Protein AF-A0A661TC91-F1 (afdb_monomer)

Foldseek 3Di:
DQDDDDDDDDDDDQRDPPPDRPDDDDDDPVCVCVVVVVPPPDAPDKDKDWDWDFDDVVVVRHIDTDMDIDGHHPPLPDLQPPVPPFWQAVVSLVVLVVLEFDFPPPPSDDVSQVPVSPGHRHVVSSVVSVVRHGHGD

Structure (mmCIF, N/CA/C/O backbone):
data_AF-A0A661TC91-F1
#
_entry.id   AF-A0A661TC91-F1
#
loop_
_atom_site.group_PDB
_atom_site.id
_atom_site.type_symbol
_atom_site.label_atom_id
_atom_site.label_alt_id
_atom_site.label_comp_id
_atom_site.label_asym_id
_atom_site.label_entity_id
_atom_site.label_seq_id
_atom_site.pdbx_PDB_ins_code
_atom_site.Cartn_x
_atom_site.Cartn_y
_atom_site.Cartn_z
_atom_site.occupancy
_atom_site.B_iso_or_equiv
_atom_site.auth_seq_id
_atom_site.auth_comp_id
_atom_site.auth_asym_id
_atom_site.auth_atom_id
_atom_site.pdbx_PDB_model_num
ATOM 1 N N . VAL A 1 1 ? -7.169 1.597 34.951 1.00 44.38 1 VAL A N 1
ATOM 2 C CA . VAL A 1 1 ? -7.363 3.067 34.898 1.00 44.38 1 VAL A CA 1
ATOM 3 C C . VAL A 1 1 ? -6.706 3.492 33.608 1.00 44.38 1 VAL A C 1
ATOM 5 O O . VAL A 1 1 ? -5.489 3.411 33.546 1.00 44.38 1 VAL A O 1
ATOM 8 N N . ALA A 1 2 ? -7.485 3.814 32.575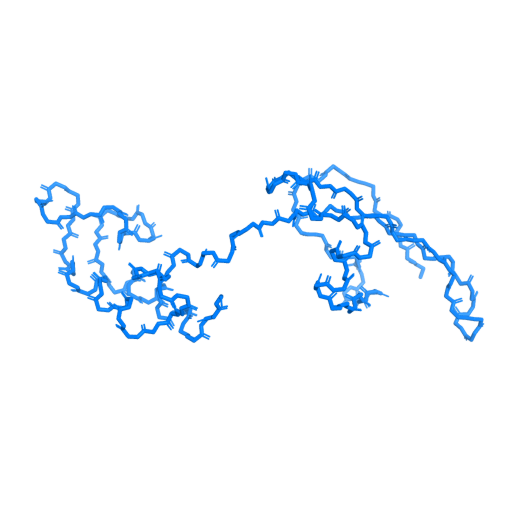 1.00 40.34 2 ALA A N 1
ATOM 9 C CA . ALA A 1 2 ? -6.916 4.251 31.304 1.00 40.34 2 ALA A CA 1
ATOM 10 C C . ALA A 1 2 ? -6.216 5.598 31.526 1.00 40.34 2 ALA A C 1
ATOM 12 O O . ALA A 1 2 ? -6.799 6.516 32.111 1.00 40.34 2 ALA A O 1
ATOM 13 N N . THR A 1 3 ? -4.950 5.691 31.133 1.00 41.31 3 THR A N 1
ATOM 14 C CA . THR A 1 3 ? -4.185 6.936 31.244 1.00 41.31 3 THR A CA 1
ATOM 15 C C . THR A 1 3 ? -4.431 7.740 29.969 1.00 41.31 3 THR A C 1
ATOM 17 O O . THR A 1 3 ? -4.179 7.206 28.892 1.00 41.31 3 THR A O 1
ATOM 20 N N . PRO A 1 4 ? -4.933 8.987 30.042 1.00 44.12 4 PRO A N 1
ATOM 21 C CA . PRO A 1 4 ? -5.138 9.798 28.848 1.00 44.12 4 PRO A CA 1
ATOM 22 C C . PRO A 1 4 ? -3.806 10.030 28.132 1.00 44.12 4 PRO A C 1
ATOM 24 O O . PRO A 1 4 ? -2.835 10.452 28.764 1.00 44.12 4 PRO A O 1
ATOM 27 N N . PHE A 1 5 ? -3.761 9.783 26.824 1.00 44.66 5 PHE A N 1
ATOM 28 C CA . PHE A 1 5 ? -2.617 10.169 26.007 1.00 44.66 5 PHE A CA 1
ATOM 29 C C . PHE A 1 5 ? -2.594 11.693 25.820 1.00 44.66 5 PHE A C 1
ATOM 31 O O . PHE A 1 5 ? -3.614 12.309 25.513 1.00 44.66 5 PHE A O 1
ATOM 38 N N . ILE A 1 6 ? -1.423 12.301 26.024 1.00 43.19 6 ILE A N 1
ATOM 39 C CA . ILE A 1 6 ? -1.160 13.724 25.783 1.00 43.19 6 ILE A CA 1
ATOM 40 C C . ILE A 1 6 ? 0.176 13.802 25.031 1.00 43.19 6 ILE A C 1
ATOM 42 O O . ILE A 1 6 ? 1.240 13.767 25.647 1.00 43.19 6 ILE A O 1
ATOM 46 N N . GLY A 1 7 ? 0.122 13.870 23.701 1.00 45.66 7 GLY A N 1
ATOM 47 C CA . GLY A 1 7 ? 1.286 13.969 22.815 1.00 45.66 7 GLY A CA 1
ATOM 48 C C . GLY A 1 7 ? 0.897 14.476 21.421 1.00 45.66 7 GLY A C 1
ATOM 49 O O . GLY A 1 7 ? -0.282 14.509 21.079 1.00 45.66 7 GLY A O 1
ATOM 50 N N . SER A 1 8 ? 1.881 14.920 20.637 1.00 43.16 8 SER A N 1
ATOM 51 C CA . SER A 1 8 ? 1.708 15.381 19.251 1.00 43.16 8 SER A CA 1
ATOM 52 C C . SER A 1 8 ? 1.857 14.210 18.271 1.00 43.16 8 SER A C 1
ATOM 54 O O . SER A 1 8 ? 2.919 13.590 18.254 1.00 43.16 8 SER A O 1
ATOM 56 N N . ALA A 1 9 ? 0.826 13.923 17.469 1.00 45.56 9 ALA A N 1
ATOM 57 C CA . ALA A 1 9 ? 0.833 12.850 16.463 1.00 45.56 9 ALA A CA 1
ATOM 58 C C . ALA A 1 9 ? 1.628 13.266 15.207 1.00 45.56 9 ALA A C 1
ATOM 60 O O . ALA A 1 9 ? 1.488 14.408 14.757 1.00 45.56 9 ALA A O 1
ATOM 61 N N . PRO A 1 10 ? 2.497 12.379 14.683 1.00 44.91 10 PRO A N 1
ATOM 62 C CA . PRO A 1 10 ? 2.042 11.457 13.637 1.00 44.91 10 PRO A CA 1
ATOM 63 C C . PRO A 1 10 ? 2.628 10.037 13.795 1.00 44.91 10 PRO A C 1
ATOM 65 O O . PRO A 1 10 ? 3.840 9.837 13.746 1.00 44.91 10 PRO A O 1
ATOM 68 N N . GLY A 1 11 ? 1.769 9.039 13.984 1.00 39.28 11 GLY A N 1
ATOM 69 C CA . GLY A 1 11 ? 2.132 7.618 14.029 1.00 39.28 11 GLY A CA 1
ATOM 70 C C . GLY A 1 11 ? 1.018 6.794 14.673 1.00 39.28 11 GLY A C 1
ATOM 71 O O . GLY A 1 11 ? 0.312 7.311 15.533 1.00 39.28 11 GLY A O 1
ATOM 72 N N . SER A 1 12 ? 0.832 5.531 14.268 1.00 41.44 12 SER A N 1
ATOM 73 C CA . SER A 1 12 ? -0.175 4.660 14.891 1.00 41.44 12 SER A CA 1
ATOM 74 C C . SER A 1 12 ? 0.122 4.527 16.386 1.00 41.44 12 SER A C 1
ATOM 76 O O . SER A 1 12 ? 1.227 4.121 16.765 1.00 41.44 12 SER A O 1
ATOM 78 N N . HIS A 1 13 ? -0.836 4.864 17.243 1.00 43.22 13 HIS A N 1
ATOM 79 C CA . HIS A 1 13 ? -0.657 4.789 18.686 1.00 43.22 13 HIS A CA 1
ATOM 80 C C . HIS A 1 13 ? -1.520 3.670 19.266 1.00 43.22 13 HIS A C 1
ATOM 82 O O . HIS A 1 13 ? -2.740 3.672 19.152 1.00 43.22 13 HIS A O 1
ATOM 88 N N . THR A 1 14 ? -0.888 2.724 19.953 1.00 42.44 14 THR A N 1
ATOM 89 C CA . THR A 1 14 ? -1.581 1.741 20.785 1.00 42.44 14 THR A CA 1
ATOM 90 C C . THR A 1 14 ? -1.995 2.400 22.099 1.00 42.44 14 THR A C 1
ATOM 92 O O . THR A 1 14 ? -1.160 2.879 22.871 1.00 42.44 14 THR A O 1
ATOM 95 N N . LEU A 1 15 ? -3.299 2.426 22.377 1.00 44.72 15 LEU A N 1
ATOM 96 C CA . LEU A 1 15 ? -3.834 2.813 23.681 1.00 44.72 15 LEU A CA 1
ATOM 97 C C . LEU A 1 15 ? -3.510 1.706 24.703 1.00 44.72 15 LEU A C 1
ATOM 99 O O . LEU A 1 15 ? -4.276 0.758 24.845 1.00 44.72 15 LEU A O 1
ATOM 103 N N . GLY A 1 16 ? -2.358 1.810 25.377 1.00 45.50 16 GLY A N 1
ATOM 104 C CA . GLY A 1 16 ? -1.996 0.947 26.510 1.00 45.50 16 GLY A CA 1
ATOM 105 C C . GLY A 1 16 ? -0.499 0.954 26.845 1.00 45.50 16 GLY A C 1
ATOM 106 O O . GLY A 1 16 ? 0.319 0.439 26.093 1.00 45.50 16 GLY A O 1
ATOM 107 N N . SER A 1 17 ? -0.127 1.507 28.008 1.00 39.94 17 SER A N 1
ATOM 108 C CA . SER A 1 17 ? 1.227 1.378 28.598 1.00 39.94 17 SER A CA 1
ATOM 109 C C . SER A 1 17 ? 1.376 0.094 29.439 1.00 39.94 17 SER A C 1
ATOM 111 O O . SER A 1 17 ? 2.426 -0.180 30.014 1.00 39.94 17 SER A O 1
ATOM 113 N N . ASP A 1 18 ? 0.312 -0.703 29.542 1.00 49.44 18 ASP A N 1
ATOM 114 C CA . ASP A 1 18 ? 0.264 -1.960 30.294 1.00 49.44 18 ASP A CA 1
ATOM 115 C C . ASP A 1 18 ? 0.330 -3.211 29.402 1.00 49.44 18 ASP A C 1
ATOM 117 O O . AS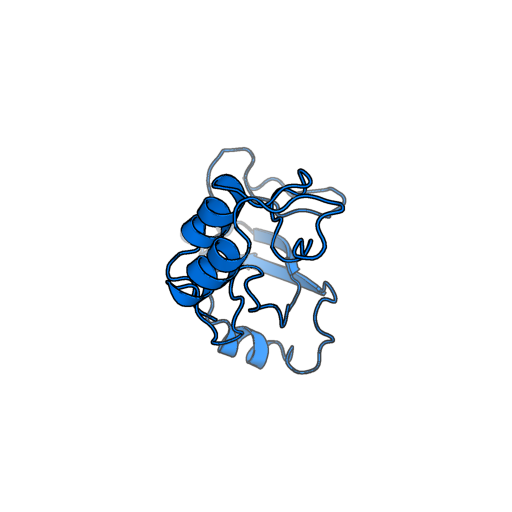P A 1 18 ? 0.317 -4.329 29.918 1.00 49.44 18 ASP A O 1
ATOM 121 N N . GLY A 1 19 ? 0.448 -3.034 28.082 1.00 41.34 19 GLY A N 1
ATOM 122 C CA . GLY A 1 19 ? 0.543 -4.129 27.118 1.00 41.34 19 GLY A CA 1
ATOM 123 C C . GLY A 1 19 ? -0.782 -4.837 26.827 1.00 41.34 19 GLY A C 1
ATOM 124 O O . GLY A 1 19 ? -0.757 -5.886 26.184 1.00 41.34 19 GLY A O 1
ATOM 125 N N . TYR A 1 20 ? -1.919 -4.289 27.267 1.00 39.34 20 TYR A N 1
ATOM 126 C CA . TYR A 1 20 ? -3.245 -4.799 26.925 1.00 39.34 20 TYR A CA 1
ATOM 127 C C . TYR A 1 20 ? -3.975 -3.821 26.004 1.00 39.34 20 TYR A C 1
ATOM 129 O O . TYR A 1 20 ? -3.914 -2.607 26.169 1.00 39.34 20 TYR A O 1
ATOM 137 N N . THR A 1 21 ? -4.690 -4.359 25.019 1.00 48.81 21 THR A N 1
ATOM 138 C CA . THR A 1 21 ? -5.599 -3.568 24.190 1.00 48.81 21 THR A CA 1
ATOM 139 C C . THR A 1 21 ? -6.827 -3.194 25.021 1.00 48.81 21 THR A C 1
ATOM 141 O O . THR A 1 21 ? -7.687 -4.036 25.274 1.00 48.81 21 THR A O 1
ATOM 144 N N . ASP A 1 22 ? -6.907 -1.937 25.459 1.00 52.59 22 ASP A N 1
ATOM 145 C CA . ASP A 1 22 ? -7.992 -1.448 26.325 1.00 52.59 22 ASP A CA 1
ATOM 146 C C . ASP A 1 22 ? -9.329 -1.263 25.583 1.00 52.59 22 ASP A C 1
ATOM 148 O O . ASP A 1 22 ? -10.403 -1.345 26.188 1.00 52.59 22 ASP A O 1
ATOM 152 N N . LEU A 1 23 ? -9.279 -1.000 24.274 1.00 60.41 23 LEU A N 1
ATOM 153 C CA . LEU A 1 23 ? -10.453 -0.766 23.439 1.00 60.41 23 LEU A CA 1
ATOM 154 C C . LEU A 1 23 ? -10.175 -1.214 22.002 1.00 60.41 23 LEU A C 1
ATOM 156 O O . LEU A 1 23 ? -9.302 -0.663 21.339 1.00 60.41 23 LEU A O 1
ATOM 160 N N . VAL A 1 24 ? -10.947 -2.189 21.526 1.00 59.41 24 VAL A N 1
ATOM 161 C CA . VAL A 1 24 ? -11.047 -2.528 20.103 1.00 59.41 24 VAL A CA 1
ATOM 162 C C . VAL A 1 24 ? -12.388 -2.006 19.615 1.00 59.41 24 VAL A C 1
ATOM 164 O O . VAL A 1 24 ? -13.423 -2.284 20.227 1.00 59.41 24 VAL A O 1
ATOM 167 N N . LEU A 1 25 ? -12.364 -1.221 18.543 1.00 66.06 25 LEU A N 1
ATOM 168 C CA . LEU A 1 25 ? -13.563 -0.790 17.840 1.00 66.06 25 LEU A CA 1
ATOM 169 C C . LEU A 1 25 ? -13.629 -1.582 16.544 1.00 66.06 25 LEU A C 1
ATOM 171 O O . LEU A 1 25 ? -12.844 -1.345 15.635 1.00 66.06 25 LEU A O 1
ATOM 175 N N . GLU A 1 26 ? -14.551 -2.534 16.495 1.00 64.81 26 GLU A N 1
ATOM 176 C CA . GLU A 1 26 ? -14.892 -3.246 15.269 1.00 64.81 26 GLU A CA 1
ATOM 177 C C . GLU A 1 26 ? -16.089 -2.543 14.635 1.00 64.81 26 GLU A C 1
ATOM 179 O O . GLU A 1 26 ? -17.092 -2.274 15.305 1.00 64.81 26 GLU A O 1
ATOM 184 N N . TYR A 1 27 ? -15.971 -2.215 13.357 1.00 71.00 27 TYR A N 1
ATOM 185 C CA . TYR A 1 27 ? -17.021 -1.581 12.574 1.00 71.00 27 TYR A CA 1
ATOM 186 C C . TYR A 1 27 ? -16.963 -2.093 11.137 1.00 71.00 27 TYR A C 1
ATOM 188 O O . TYR A 1 27 ? -15.907 -2.497 10.653 1.00 71.00 27 TYR A O 1
ATOM 196 N N . ASP A 1 28 ? -18.109 -2.074 10.464 1.00 79.44 28 ASP A N 1
ATOM 197 C CA . ASP A 1 28 ? -18.169 -2.228 9.016 1.00 79.44 28 ASP A CA 1
ATOM 198 C C . ASP A 1 28 ? -17.730 -0.906 8.373 1.00 79.44 28 ASP A C 1
ATOM 200 O O . ASP A 1 28 ? -18.258 0.155 8.713 1.00 79.44 28 ASP A O 1
ATOM 204 N N . LEU A 1 29 ? -16.725 -0.953 7.497 1.00 68.75 29 LEU A N 1
ATOM 205 C CA . LEU A 1 29 ? -16.121 0.251 6.926 1.00 68.75 29 LEU A CA 1
ATOM 206 C C . LEU A 1 29 ? -17.118 1.042 6.067 1.00 68.75 29 LEU A C 1
ATOM 208 O O . LEU A 1 29 ? -17.190 2.267 6.184 1.00 68.75 29 LEU A O 1
ATOM 212 N N . ALA A 1 30 ? -17.926 0.356 5.256 1.00 69.62 30 ALA A N 1
ATOM 213 C CA . ALA A 1 30 ? -18.905 0.997 4.383 1.00 69.62 30 ALA A CA 1
ATOM 214 C C . ALA A 1 30 ? -20.028 1.653 5.201 1.00 69.62 30 ALA A C 1
ATOM 216 O O . ALA A 1 30 ? -20.399 2.807 4.953 1.00 69.62 30 ALA A O 1
ATOM 217 N N . GLU A 1 31 ? -20.534 0.959 6.225 1.00 78.69 31 GLU A N 1
ATOM 218 C CA . GLU A 1 31 ? -21.515 1.519 7.158 1.00 78.69 31 GLU A CA 1
ATOM 219 C C . GLU A 1 31 ? -20.932 2.704 7.940 1.00 78.69 31 GLU A C 1
ATOM 221 O O . GLU A 1 31 ? -21.621 3.710 8.128 1.00 78.69 31 GLU A O 1
ATOM 226 N N . PHE A 1 32 ? -19.669 2.623 8.367 1.00 81.06 32 PHE A N 1
ATOM 227 C CA . PHE A 1 32 ? -18.982 3.688 9.097 1.00 81.06 32 PHE A CA 1
ATOM 228 C C . PHE A 1 32 ? -18.833 4.957 8.250 1.00 81.06 32 PHE A C 1
ATOM 230 O O . PHE A 1 32 ? -19.223 6.038 8.703 1.00 81.06 32 PHE A O 1
ATOM 237 N N . ILE A 1 33 ? -18.351 4.820 7.009 1.00 78.19 33 ILE A N 1
ATOM 238 C CA . ILE A 1 33 ? -18.216 5.928 6.052 1.00 78.19 33 ILE A CA 1
ATOM 239 C C . ILE A 1 33 ? -19.579 6.573 5.780 1.00 78.19 33 ILE A C 1
ATOM 241 O O . ILE A 1 33 ? -19.718 7.794 5.903 1.00 78.19 33 ILE A O 1
ATOM 245 N N . THR A 1 34 ? -20.600 5.758 5.497 1.00 81.94 34 THR A N 1
ATOM 246 C CA . THR A 1 34 ? -21.961 6.243 5.216 1.00 81.94 34 THR A CA 1
ATOM 247 C C . THR A 1 34 ? -22.551 6.972 6.425 1.00 81.94 34 THR A C 1
ATOM 249 O O . THR A 1 34 ? -23.087 8.074 6.309 1.00 81.94 34 THR A O 1
ATOM 252 N N . THR A 1 35 ? -22.446 6.374 7.615 1.00 84.44 35 THR A N 1
ATOM 253 C CA . THR A 1 35 ? -23.064 6.892 8.847 1.00 84.44 35 THR A CA 1
ATOM 254 C C . THR A 1 35 ? -22.451 8.217 9.280 1.00 84.44 35 THR A C 1
ATOM 256 O O . THR A 1 35 ? -23.161 9.092 9.780 1.00 84.44 35 THR A O 1
ATOM 259 N N . LEU A 1 36 ? -21.140 8.372 9.098 1.00 84.12 36 LEU A N 1
ATOM 260 C CA . LEU A 1 36 ? -20.429 9.602 9.431 1.00 84.12 36 LEU A CA 1
ATOM 261 C C . LEU A 1 36 ? -20.425 10.627 8.286 1.00 84.12 36 LEU A C 1
ATOM 263 O O . LEU A 1 36 ? -19.951 11.744 8.488 1.00 84.12 36 LEU A O 1
ATOM 267 N N . GLY A 1 37 ? -20.996 10.289 7.123 1.00 85.56 37 GLY A N 1
ATOM 268 C CA . GLY A 1 37 ? -21.073 11.175 5.962 1.00 85.56 37 GLY A CA 1
ATOM 269 C C . GLY A 1 37 ? -19.699 11.514 5.387 1.00 85.56 37 GLY A C 1
ATOM 270 O O . GLY A 1 37 ? -19.480 12.646 4.962 1.00 85.56 37 GLY A O 1
ATOM 271 N N . LEU A 1 38 ? -18.769 10.557 5.425 1.00 82.69 38 LEU A N 1
ATOM 272 C CA . LEU A 1 38 ? -17.376 10.784 5.033 1.00 82.69 38 LEU A CA 1
ATOM 273 C C . LEU A 1 38 ? -17.147 10.649 3.521 1.00 82.69 38 LEU A C 1
ATOM 275 O O . LEU A 1 38 ? -16.072 10.984 3.047 1.00 82.69 38 LEU A O 1
ATOM 279 N N . GLU A 1 39 ? -18.160 10.231 2.757 1.00 81.38 39 GLU A N 1
ATOM 280 C CA . GLU A 1 39 ? -18.099 10.055 1.292 1.00 81.38 39 GLU A CA 1
ATOM 281 C C . GLU A 1 39 ? -17.703 11.326 0.521 1.00 81.38 39 GLU A C 1
ATOM 283 O O . GLU A 1 39 ? -17.318 11.254 -0.640 1.00 81.38 39 GLU A O 1
ATOM 288 N N . SER A 1 40 ? -17.849 12.504 1.136 1.00 79.56 40 SER A N 1
ATOM 289 C CA . SER A 1 40 ? -17.505 13.792 0.527 1.00 79.56 40 SER A CA 1
ATOM 290 C C . SER A 1 40 ? -16.209 14.402 1.062 1.00 79.56 40 SER A C 1
ATOM 292 O O . SER A 1 40 ? -15.956 15.578 0.797 1.00 79.56 40 SER A O 1
ATOM 294 N N . MET A 1 41 ? -15.460 13.682 1.901 1.00 77.88 41 MET A N 1
ATOM 295 C CA . MET A 1 41 ? -14.172 14.162 2.400 1.00 77.88 41 MET A CA 1
ATOM 296 C C . MET A 1 41 ? -13.098 14.012 1.326 1.00 77.88 41 MET A C 1
ATOM 298 O O . MET A 1 41 ? -13.166 13.108 0.499 1.00 77.88 41 MET A O 1
ATOM 302 N N . GLU A 1 42 ? -12.119 14.918 1.323 1.00 73.12 42 GLU A N 1
ATOM 303 C CA . GLU A 1 42 ? -10.951 14.738 0.465 1.00 73.12 42 GLU A CA 1
ATOM 304 C C . GLU A 1 42 ? -10.128 13.551 0.973 1.00 73.12 42 GLU A C 1
ATOM 306 O O . GLU A 1 42 ? -9.918 13.381 2.177 1.00 73.12 42 GLU A O 1
ATOM 311 N N . HIS A 1 43 ? -9.708 12.709 0.036 1.00 70.56 43 HIS A N 1
ATOM 312 C CA . HIS A 1 43 ? -8.924 11.519 0.323 1.00 70.56 43 HIS A CA 1
ATOM 313 C C . HIS A 1 43 ? -7.517 11.923 0.769 1.00 70.56 43 HIS A C 1
ATOM 315 O O . HIS A 1 43 ? -7.021 12.992 0.411 1.00 70.56 43 HIS A O 1
ATOM 321 N N . ASP A 1 44 ? -6.910 11.093 1.615 1.00 62.50 44 ASP A N 1
ATOM 322 C CA . ASP A 1 44 ? -5.605 11.306 2.252 1.00 62.50 44 ASP A CA 1
ATOM 323 C C . ASP A 1 44 ? -5.505 12.544 3.164 1.00 62.50 44 ASP A C 1
ATOM 325 O O . ASP A 1 44 ? -4.447 12.805 3.748 1.00 62.50 44 ASP A O 1
ATOM 329 N N . GLU A 1 45 ? -6.601 13.284 3.375 1.00 70.38 45 GLU A N 1
ATOM 330 C CA . GLU A 1 45 ? -6.672 14.321 4.401 1.00 70.38 45 GLU A CA 1
ATOM 331 C C . GLU A 1 45 ? -6.971 13.679 5.771 1.00 70.38 45 GLU A C 1
ATOM 333 O O . GLU A 1 45 ? -8.027 13.063 5.966 1.00 70.38 45 GLU A O 1
ATOM 338 N N . PRO A 1 46 ? -6.078 13.818 6.771 1.00 66.62 46 PRO A N 1
ATOM 339 C CA . PRO A 1 46 ? -6.335 13.276 8.096 1.00 66.62 46 PRO A CA 1
ATOM 340 C C . PRO A 1 46 ? -7.497 14.010 8.770 1.00 66.62 46 PRO A C 1
ATOM 342 O O . PRO A 1 46 ? -7.483 15.234 8.917 1.00 66.62 46 PRO A O 1
ATOM 345 N N . PHE A 1 47 ? -8.451 13.259 9.305 1.00 72.94 47 PHE A N 1
ATOM 346 C CA . PHE A 1 47 ? -9.521 13.763 10.156 1.00 72.94 47 PHE A CA 1
ATOM 347 C C . PHE A 1 47 ? -9.471 13.115 11.536 1.00 72.94 47 PHE A C 1
ATOM 349 O O . PHE A 1 47 ? -8.921 12.036 11.746 1.00 72.94 47 PHE A O 1
ATOM 356 N N . SER A 1 48 ? -10.027 13.799 12.535 1.00 69.50 48 SER A N 1
ATOM 357 C CA . SER A 1 48 ? -10.028 13.276 13.899 1.00 69.50 48 SER A CA 1
ATOM 358 C C . SER A 1 48 ? -11.362 12.626 14.231 1.00 69.50 48 SER A C 1
ATOM 360 O O . SER A 1 48 ? -12.410 13.269 14.148 1.00 69.50 48 SER A O 1
ATOM 362 N N . VAL A 1 49 ? -11.308 11.378 14.695 1.00 71.38 49 VAL A N 1
ATOM 363 C CA . VAL A 1 49 ? -12.457 10.707 15.303 1.00 71.38 49 VAL A CA 1
ATOM 364 C C . VAL A 1 49 ? -12.285 10.715 16.811 1.00 71.38 49 VAL A C 1
ATOM 366 O O . VAL A 1 49 ? -11.261 10.315 17.369 1.00 71.38 49 VAL A O 1
ATOM 369 N N . ARG A 1 50 ? -13.328 11.186 17.494 1.00 68.31 50 ARG A N 1
ATOM 370 C CA . ARG A 1 50 ? -13.386 11.205 18.951 1.00 68.31 50 ARG A CA 1
ATOM 371 C C . ARG A 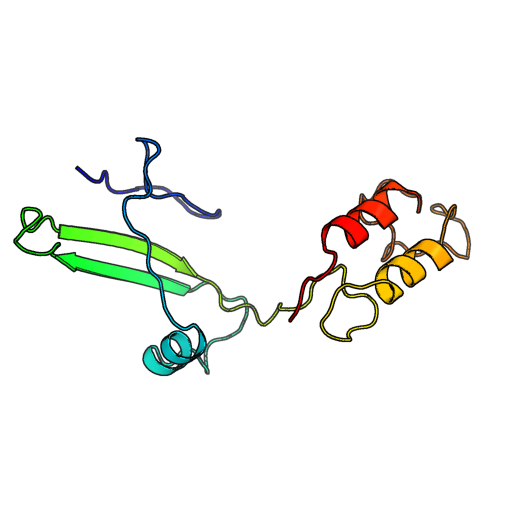1 50 ? -14.412 10.203 19.439 1.00 68.31 50 ARG A C 1
ATOM 373 O O . ARG A 1 50 ? -15.607 10.361 19.200 1.00 68.31 50 ARG A O 1
ATOM 380 N N . VAL A 1 51 ? -13.946 9.233 20.212 1.00 70.62 51 VAL A N 1
ATOM 381 C CA . VAL A 1 51 ? -14.801 8.222 20.828 1.00 70.62 51 VAL A CA 1
ATOM 382 C C . VAL A 1 51 ? -15.010 8.597 22.285 1.00 70.62 51 VAL A C 1
ATOM 384 O O . VAL A 1 51 ? -14.066 8.752 23.065 1.00 70.62 51 VAL A O 1
ATOM 387 N N . SER A 1 52 ? -16.275 8.787 22.651 1.00 67.06 52 SER A N 1
ATOM 388 C CA . SER A 1 52 ? -16.665 9.109 24.020 1.00 67.06 52 SER A CA 1
ATOM 389 C C . SER A 1 52 ? -17.855 8.270 24.449 1.00 67.06 52 SER A C 1
ATOM 391 O O . SER A 1 52 ? -18.784 8.046 23.676 1.00 67.06 52 SER A O 1
ATOM 393 N N . GLY A 1 53 ? -17.829 7.796 25.690 1.00 69.19 53 GLY A N 1
ATOM 394 C CA . GLY A 1 53 ? -18.901 6.960 26.209 1.00 69.19 53 GLY A CA 1
ATOM 395 C C . GLY A 1 53 ? -18.703 6.592 27.668 1.00 69.19 53 GLY A C 1
ATOM 396 O O . GLY A 1 53 ? -17.788 7.064 28.341 1.00 69.19 53 GLY A O 1
ATOM 397 N N . GLN A 1 54 ? -19.588 5.740 28.167 1.00 68.81 54 GLN A N 1
ATOM 398 C CA . GLN A 1 54 ? -19.467 5.135 29.486 1.00 68.81 54 GLN A CA 1
ATOM 399 C C . GLN A 1 54 ? -19.380 3.630 29.295 1.00 68.81 54 GLN A C 1
ATOM 401 O O . GLN A 1 54 ? -20.190 3.051 28.566 1.00 68.81 54 GLN A O 1
ATOM 406 N N . MET A 1 55 ? -18.429 2.989 29.971 1.00 64.94 55 MET A N 1
ATOM 407 C CA . MET A 1 55 ? -18.415 1.535 30.065 1.00 64.94 55 MET A CA 1
ATOM 408 C C . MET A 1 55 ? -19.746 1.038 30.631 1.00 64.94 55 MET A C 1
ATOM 410 O O . MET A 1 55 ? -20.401 1.710 31.436 1.00 64.94 55 MET A O 1
ATOM 414 N N . ASN A 1 56 ? -20.143 -0.170 30.236 1.00 67.12 56 ASN A N 1
ATOM 415 C CA . ASN A 1 56 ? -21.329 -0.810 30.792 1.00 67.12 56 ASN A CA 1
ATOM 416 C C . ASN A 1 56 ? -21.263 -0.785 32.334 1.00 67.12 56 ASN A C 1
ATOM 418 O O . ASN A 1 56 ? -20.199 -0.986 32.922 1.00 67.12 56 ASN A O 1
ATOM 422 N N . LYS A 1 57 ? -22.406 -0.572 33.003 1.00 70.94 57 LYS A N 1
ATOM 423 C CA . LYS A 1 57 ? -22.500 -0.508 34.474 1.00 70.94 57 LYS A CA 1
ATOM 424 C C . LYS A 1 57 ? -21.880 -1.718 35.181 1.00 70.94 57 LYS A C 1
ATOM 426 O O . LYS A 1 57 ? -21.392 -1.579 36.300 1.00 70.94 57 LYS A O 1
ATOM 431 N N . LYS A 1 58 ? -21.857 -2.881 34.520 1.00 72.75 58 LYS A N 1
ATOM 432 C CA . LYS A 1 58 ? -21.186 -4.106 34.981 1.00 72.75 58 LYS A CA 1
ATOM 433 C C . LYS A 1 58 ? -19.666 -3.940 35.158 1.00 72.75 58 LYS A C 1
ATOM 435 O O . LYS A 1 58 ? -19.086 -4.624 35.992 1.00 72.75 58 LYS A O 1
ATOM 440 N N . TYR A 1 59 ? -19.044 -3.017 34.426 1.00 64.38 59 TYR A N 1
ATOM 441 C CA . TYR A 1 59 ? -17.610 -2.707 34.446 1.00 64.38 59 TYR A CA 1
ATOM 442 C C . TYR A 1 59 ? -17.343 -1.311 35.032 1.00 64.38 59 TYR A C 1
ATOM 444 O O . TYR A 1 59 ? -16.546 -0.533 34.518 1.00 64.38 59 TYR A O 1
ATOM 452 N N . ALA A 1 60 ? -18.038 -0.989 36.126 1.00 67.88 60 ALA A N 1
ATOM 453 C CA . ALA A 1 60 ? -17.820 0.201 36.952 1.00 67.88 60 ALA A CA 1
ATOM 454 C C . ALA A 1 60 ? -18.141 1.569 36.315 1.00 67.88 60 ALA A C 1
ATOM 456 O O . ALA A 1 60 ? -17.854 2.588 36.935 1.00 67.88 60 ALA A O 1
ATOM 457 N N . SER A 1 61 ? -18.804 1.622 35.150 1.00 70.75 61 SER A N 1
ATOM 458 C CA . SER A 1 61 ? -19.187 2.889 34.488 1.00 70.75 61 SER A CA 1
ATOM 459 C C . SER A 1 61 ? -18.014 3.863 34.327 1.00 70.75 61 SER A C 1
ATOM 461 O O . SER A 1 61 ? -18.170 5.066 34.515 1.00 70.75 61 SER A O 1
ATOM 463 N N . ALA A 1 62 ? -16.816 3.343 34.058 1.00 70.06 62 ALA A N 1
ATOM 464 C CA . ALA A 1 62 ? -15.674 4.198 33.787 1.00 70.06 62 ALA A CA 1
ATOM 465 C C . ALA A 1 62 ? -15.917 4.970 32.474 1.00 70.06 62 ALA A C 1
ATOM 467 O O . ALA A 1 62 ? -16.381 4.365 31.498 1.00 70.06 62 ALA A O 1
ATOM 468 N N . PRO A 1 63 ? -15.614 6.278 32.425 1.00 63.44 63 PRO A N 1
ATOM 469 C CA . PRO A 1 63 ? -15.700 7.034 31.188 1.00 63.44 63 PRO A CA 1
ATOM 470 C C . PRO A 1 63 ? -14.676 6.499 30.183 1.00 63.44 63 PRO A C 1
ATOM 472 O O . PRO A 1 63 ? -13.507 6.311 30.519 1.00 63.44 63 PRO A O 1
ATOM 475 N N . ILE A 1 64 ? -15.126 6.285 28.949 1.00 64.06 64 ILE A N 1
ATOM 476 C CA . ILE A 1 64 ? -14.267 6.021 27.796 1.00 64.06 64 ILE A CA 1
ATOM 477 C C . ILE A 1 64 ? -13.972 7.374 27.158 1.00 64.06 64 ILE A C 1
ATOM 479 O O . ILE A 1 64 ? -14.896 8.093 26.767 1.00 64.06 64 ILE A O 1
ATOM 483 N N . LEU A 1 65 ? -12.691 7.720 27.079 1.00 60.88 65 LEU A N 1
ATOM 484 C CA . LEU A 1 65 ? -12.199 8.913 26.402 1.00 60.88 65 LEU A CA 1
ATOM 485 C C . LEU A 1 65 ? -11.022 8.497 25.519 1.00 60.88 65 LEU A C 1
ATOM 487 O O . LEU A 1 65 ? -9.969 8.138 26.040 1.00 60.88 65 LEU A O 1
ATOM 491 N N . GLY A 1 66 ? -11.217 8.550 24.202 1.00 59.78 66 GLY A N 1
ATOM 492 C CA . GLY A 1 66 ? -10.182 8.302 23.202 1.00 59.78 66 GLY A CA 1
ATOM 493 C C . GLY A 1 66 ? -10.311 9.292 22.048 1.00 59.78 66 GLY A C 1
ATOM 494 O O . GLY A 1 66 ? -11.419 9.688 21.673 1.00 59.78 66 GLY A O 1
ATOM 495 N N . GLN A 1 67 ? -9.178 9.730 21.517 1.00 56.06 67 GLN A N 1
ATOM 496 C CA . GLN A 1 67 ? -9.110 10.521 20.298 1.00 56.06 67 GLN A CA 1
ATOM 497 C C . GLN A 1 67 ? -8.027 9.908 19.430 1.00 56.06 67 GLN A C 1
ATOM 499 O O . GLN A 1 67 ? -6.928 9.666 19.927 1.00 56.06 67 GLN A O 1
ATOM 504 N N . ASP A 1 68 ? -8.361 9.679 18.168 1.00 55.19 68 ASP A N 1
ATOM 505 C CA . ASP A 1 68 ? -7.412 9.207 17.174 1.00 55.19 68 ASP A CA 1
ATOM 506 C C . ASP A 1 68 ? -7.560 10.012 15.877 1.00 55.19 68 ASP A C 1
ATOM 508 O O . ASP A 1 68 ? -8.541 10.753 15.687 1.00 55.19 68 ASP A O 1
ATOM 512 N N . PHE A 1 69 ? -6.556 9.902 15.018 1.00 58.78 69 PHE A N 1
ATOM 513 C CA . PHE A 1 69 ? -6.572 10.446 13.669 1.00 58.78 69 PHE A CA 1
ATOM 514 C C . PHE A 1 69 ? -6.767 9.294 12.691 1.00 58.78 69 PHE A C 1
ATOM 516 O O . PHE A 1 69 ? -6.047 8.303 12.738 1.00 58.78 69 PHE A O 1
ATOM 523 N N . LEU A 1 70 ? -7.750 9.436 11.815 1.00 58.84 70 LEU A N 1
ATOM 524 C CA . LEU A 1 70 ? -7.994 8.527 10.705 1.00 58.84 70 LEU A CA 1
ATOM 525 C C . LEU A 1 70 ? -7.792 9.314 9.415 1.00 58.84 70 LEU A C 1
ATOM 527 O O . LEU A 1 70 ? -8.082 10.505 9.361 1.00 58.84 70 LEU A O 1
ATOM 531 N N . ALA A 1 71 ? -7.292 8.653 8.385 1.00 55.81 71 ALA A N 1
ATOM 532 C CA . ALA A 1 71 ? -7.360 9.145 7.020 1.00 55.81 71 ALA A CA 1
ATOM 533 C C . ALA A 1 71 ? -8.196 8.138 6.233 1.00 55.81 71 ALA A C 1
ATOM 535 O O . ALA A 1 71 ? -8.122 6.937 6.495 1.00 55.81 71 ALA A O 1
ATOM 536 N N . ILE A 1 72 ? -9.021 8.633 5.317 1.00 58.53 72 ILE A N 1
ATOM 537 C CA . ILE A 1 72 ? -9.606 7.791 4.277 1.00 58.53 72 ILE A CA 1
ATOM 538 C C . ILE A 1 72 ? -8.597 7.838 3.143 1.00 58.53 72 ILE A C 1
ATOM 540 O O . ILE A 1 72 ? -8.469 8.881 2.506 1.00 58.53 72 ILE A O 1
ATOM 544 N N . SER A 1 73 ? -7.839 6.763 2.948 1.00 58.00 73 SER A N 1
ATOM 545 C CA . SER A 1 73 ? -7.067 6.611 1.721 1.00 58.00 73 SER A CA 1
ATOM 546 C C . SER A 1 73 ? -7.926 5.871 0.706 1.00 58.00 73 SER A C 1
ATOM 548 O O . SER A 1 73 ? -8.568 4.875 1.036 1.00 58.00 73 SER A O 1
ATOM 550 N N . ASP A 1 74 ? -7.927 6.370 -0.529 1.00 55.66 74 ASP A N 1
ATOM 551 C CA . ASP A 1 74 ? -8.313 5.570 -1.703 1.00 55.66 74 ASP A CA 1
ATOM 552 C C . ASP A 1 74 ? -7.252 4.528 -2.051 1.00 55.66 74 ASP A C 1
ATOM 554 O O . ASP A 1 74 ? -7.443 3.722 -2.959 1.00 55.66 74 ASP A O 1
ATOM 558 N N . ASP A 1 75 ? -6.124 4.566 -1.344 1.00 55.03 75 ASP A N 1
ATOM 559 C CA . ASP A 1 75 ? -4.988 3.700 -1.572 1.00 55.03 75 ASP A CA 1
ATOM 560 C C . ASP A 1 75 ? -5.252 2.302 -0.991 1.00 55.03 75 ASP A C 1
ATOM 562 O O . ASP A 1 75 ? -4.657 1.861 -0.011 1.00 55.03 75 ASP A O 1
ATOM 566 N N . GLU A 1 76 ? -6.203 1.611 -1.613 1.00 59.06 76 GLU A N 1
ATOM 567 C CA . GLU A 1 76 ? -6.109 0.175 -1.836 1.00 59.06 76 GLU A CA 1
ATOM 568 C C . GLU A 1 76 ? -5.209 -0.093 -3.058 1.00 59.06 76 GLU A C 1
ATOM 570 O O . GLU A 1 76 ? -5.462 -1.044 -3.778 1.00 59.06 76 GLU A O 1
ATOM 575 N N . SER A 1 77 ? -4.190 0.725 -3.368 1.00 69.31 77 SER A N 1
ATOM 576 C CA . SER A 1 77 ? -3.131 0.263 -4.270 1.00 69.31 77 SER A CA 1
ATOM 577 C C . SER A 1 77 ? -2.022 -0.322 -3.410 1.00 69.31 77 SER A C 1
ATOM 579 O O . SER A 1 77 ? -1.344 0.350 -2.629 1.00 69.31 77 SER A O 1
ATOM 581 N N . CYS A 1 78 ? -1.890 -1.641 -3.469 1.00 83.38 78 CYS A N 1
ATOM 582 C CA . CYS A 1 78 ? -0.684 -2.271 -2.985 1.00 83.38 78 CYS A CA 1
ATOM 583 C C . CYS A 1 78 ? 0.436 -1.831 -3.929 1.00 83.38 78 CYS A C 1
ATOM 585 O O . CYS A 1 78 ? 0.330 -2.100 -5.119 1.00 83.38 78 CYS A O 1
ATOM 587 N N . PRO A 1 79 ? 1.546 -1.238 -3.457 1.00 87.62 79 PRO A N 1
ATOM 588 C CA . PRO A 1 79 ? 2.664 -0.904 -4.345 1.00 87.62 79 PRO A CA 1
ATOM 589 C C . PRO A 1 79 ? 3.324 -2.149 -4.970 1.00 87.62 79 PRO A C 1
ATOM 591 O O . PRO A 1 79 ? 4.269 -2.022 -5.742 1.00 87.62 79 PRO A O 1
ATOM 594 N N . TYR A 1 80 ? 2.858 -3.343 -4.595 1.00 93.12 80 TYR A N 1
ATOM 595 C CA . TYR A 1 80 ? 3.291 -4.635 -5.099 1.00 93.12 80 TYR A CA 1
ATOM 596 C C . TYR A 1 80 ? 2.240 -5.315 -6.002 1.00 93.12 80 TYR A C 1
ATOM 598 O O . TYR A 1 80 ? 2.525 -6.413 -6.466 1.00 93.12 80 TYR A O 1
ATOM 606 N N . ASP A 1 81 ? 1.077 -4.686 -6.232 1.00 93.56 81 ASP A N 1
ATOM 607 C CA . ASP A 1 81 ? 0.149 -4.981 -7.340 1.00 93.56 81 ASP A CA 1
ATOM 608 C C . ASP A 1 81 ? 0.655 -4.178 -8.549 1.00 93.56 81 ASP A C 1
ATOM 610 O O . ASP A 1 81 ? 0.534 -2.955 -8.617 1.00 93.56 81 ASP A O 1
ATOM 614 N N . LEU A 1 82 ? 1.394 -4.853 -9.423 1.00 94.19 82 LEU A N 1
ATOM 615 C CA . LEU A 1 82 ? 2.191 -4.258 -10.495 1.00 94.19 82 LEU A CA 1
ATOM 616 C C . LEU A 1 82 ? 1.498 -4.333 -11.852 1.00 94.19 82 LEU A C 1
ATOM 618 O O . LEU A 1 82 ? 1.983 -3.708 -12.807 1.00 94.19 82 LEU A O 1
ATOM 622 N N . ASP A 1 83 ? 0.422 -5.109 -11.969 1.00 94.69 83 ASP A N 1
ATOM 623 C CA . ASP A 1 83 ? -0.434 -5.129 -13.152 1.00 94.69 83 ASP A CA 1
ATOM 624 C C . ASP A 1 83 ? -1.802 -4.448 -12.958 1.00 94.69 83 ASP A C 1
ATOM 626 O O . ASP A 1 83 ? -2.575 -4.373 -13.922 1.00 94.69 83 ASP A O 1
ATOM 630 N N . ASP A 1 84 ? -2.012 -3.825 -11.791 1.00 91.88 84 ASP A N 1
ATOM 631 C CA . ASP A 1 84 ? -3.197 -3.059 -11.393 1.00 91.88 84 ASP A CA 1
ATOM 632 C C . ASP A 1 84 ? -4.486 -3.907 -11.448 1.00 91.88 84 ASP A C 1
ATOM 634 O O . ASP A 1 84 ? -5.568 -3.401 -11.799 1.00 91.88 84 ASP A O 1
ATOM 638 N N . ASP A 1 85 ? -4.391 -5.210 -11.163 1.00 92.56 85 ASP A N 1
ATOM 639 C CA . ASP A 1 85 ? -5.517 -6.144 -11.257 1.00 92.56 85 ASP A CA 1
ATOM 640 C C . ASP A 1 85 ? -6.271 -6.372 -9.935 1.00 92.56 85 ASP A C 1
ATOM 642 O O . ASP A 1 85 ? -7.335 -7.010 -9.937 1.00 92.56 85 ASP A O 1
ATOM 646 N N . LYS A 1 86 ? -5.831 -5.682 -8.871 1.00 90.19 86 LYS A N 1
ATOM 647 C CA . LYS A 1 86 ? -6.391 -5.669 -7.510 1.00 90.19 86 LYS A CA 1
ATOM 648 C C . LYS A 1 86 ? -6.063 -6.911 -6.691 1.00 90.19 86 LYS A C 1
ATOM 650 O O . LYS A 1 86 ? -6.715 -7.147 -5.664 1.00 90.19 86 LYS A O 1
ATOM 655 N N . ASP A 1 87 ? -5.066 -7.687 -7.088 1.00 91.12 87 ASP A N 1
ATOM 656 C CA . ASP A 1 87 ? -4.454 -8.683 -6.226 1.00 91.12 87 ASP A CA 1
ATOM 657 C C . ASP A 1 87 ? -2.919 -8.649 -6.279 1.00 91.12 87 ASP A C 1
ATOM 659 O O . ASP A 1 87 ? -2.318 -7.837 -6.969 1.00 91.12 87 ASP A O 1
ATOM 663 N N . VAL A 1 88 ? -2.273 -9.411 -5.389 1.00 94.62 88 VAL A N 1
ATOM 664 C CA . VAL A 1 88 ? -0.839 -9.695 -5.525 1.00 94.62 88 VAL A CA 1
ATOM 665 C C . VAL A 1 88 ? -0.657 -11.186 -5.730 1.00 94.62 88 VAL A C 1
ATOM 667 O O . VAL A 1 88 ? -0.841 -11.984 -4.793 1.00 94.62 88 VAL A O 1
ATOM 670 N N . ASP A 1 89 ? -0.233 -11.563 -6.928 1.00 97.44 89 ASP A N 1
ATOM 671 C CA . ASP A 1 89 ? -0.082 -12.945 -7.341 1.00 97.44 89 ASP A CA 1
ATOM 672 C C . ASP A 1 89 ? 1.252 -13.230 -8.065 1.00 97.44 89 ASP A C 1
ATOM 674 O O . ASP A 1 89 ? 2.316 -12.669 -7.781 1.00 97.44 89 ASP A O 1
ATOM 678 N N . VAL A 1 90 ? 1.261 -14.257 -8.916 1.00 98.38 90 VAL A N 1
ATOM 679 C CA . VAL A 1 90 ? 2.454 -14.642 -9.670 1.00 98.38 90 VAL A CA 1
ATOM 680 C C . VAL A 1 90 ? 2.795 -13.641 -10.773 1.00 98.38 90 VAL A C 1
ATOM 682 O O . VAL A 1 90 ? 3.966 -13.559 -11.148 1.00 98.38 90 VAL A O 1
ATOM 685 N N . VAL A 1 91 ? 1.820 -12.920 -11.320 1.00 98.38 91 VAL A N 1
ATOM 686 C CA . VAL A 1 91 ? 2.008 -11.951 -12.397 1.00 98.38 91 VAL A CA 1
ATOM 687 C C . VAL A 1 91 ? 2.877 -10.798 -11.908 1.00 98.38 91 VAL A C 1
ATOM 689 O O . VAL A 1 91 ? 3.883 -10.510 -12.566 1.00 98.38 91 VAL A O 1
ATOM 692 N N . ASP A 1 92 ? 2.628 -10.270 -10.710 1.00 98.06 92 ASP A N 1
ATOM 693 C CA . ASP A 1 92 ? 3.453 -9.217 -10.097 1.00 98.06 92 ASP A CA 1
ATOM 694 C C . ASP A 1 92 ? 4.896 -9.669 -9.900 1.00 98.06 92 ASP A C 1
ATOM 696 O O . ASP A 1 92 ? 5.853 -9.019 -10.330 1.00 98.06 92 ASP A O 1
ATOM 700 N N . ILE A 1 93 ? 5.071 -10.867 -9.338 1.00 98.31 93 ILE A N 1
ATOM 701 C CA . ILE A 1 93 ? 6.392 -11.474 -9.145 1.00 98.31 93 ILE A CA 1
ATOM 702 C C . ILE A 1 93 ? 7.118 -11.617 -10.490 1.00 98.31 93 ILE A C 1
ATOM 704 O O . ILE A 1 93 ? 8.325 -11.366 -10.585 1.00 98.31 93 ILE A O 1
ATOM 708 N N . MET A 1 94 ? 6.410 -12.020 -11.550 1.00 98.38 94 MET A N 1
ATOM 709 C CA . MET A 1 94 ? 7.006 -12.162 -12.880 1.00 98.38 94 MET A CA 1
ATOM 710 C C . MET A 1 94 ? 7.378 -10.813 -13.506 1.00 98.38 94 MET A C 1
ATOM 712 O O . MET A 1 94 ? 8.340 -10.768 -14.280 1.00 98.38 94 MET A O 1
ATOM 716 N N . LEU A 1 95 ? 6.688 -9.719 -13.169 1.00 98.00 95 LEU A N 1
ATOM 717 C CA . LEU A 1 95 ? 7.042 -8.378 -13.636 1.00 98.00 95 LEU A CA 1
ATOM 718 C C . LEU A 1 95 ? 8.370 -7.889 -13.036 1.00 98.00 95 LEU A C 1
ATOM 720 O O . LEU A 1 95 ? 9.173 -7.297 -13.767 1.00 98.00 95 LEU A O 1
ATOM 724 N N . VAL A 1 96 ? 8.661 -8.208 -11.770 1.00 98.00 96 VAL A N 1
ATOM 725 C CA . VAL A 1 96 ? 9.990 -7.971 -11.170 1.00 98.00 96 VAL A CA 1
ATOM 726 C C . VAL A 1 96 ? 11.034 -8.899 -11.786 1.00 98.00 96 VAL A C 1
ATOM 728 O O . VAL A 1 96 ? 12.071 -8.448 -12.275 1.00 98.00 96 VAL A O 1
ATOM 731 N N . ALA A 1 97 ? 10.737 -10.201 -11.866 1.00 97.94 97 ALA A N 1
ATOM 732 C CA . ALA A 1 97 ? 11.664 -11.199 -12.402 1.00 97.94 97 ALA A CA 1
ATOM 733 C C . ALA A 1 97 ? 12.068 -10.925 -13.864 1.00 97.94 97 ALA A C 1
ATOM 735 O O . ALA A 1 97 ? 13.177 -11.270 -14.277 1.00 97.94 97 ALA A O 1
ATOM 736 N N . ALA A 1 98 ? 11.212 -10.264 -14.649 1.00 97.69 98 ALA A N 1
ATOM 737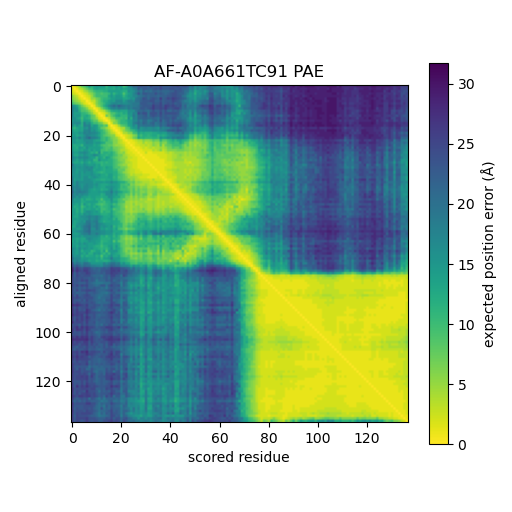 C CA . ALA A 1 98 ? 11.528 -9.833 -16.010 1.00 97.69 98 ALA A CA 1
ATOM 738 C C . ALA A 1 98 ? 12.683 -8.810 -16.088 1.00 97.69 98 ALA A C 1
ATOM 740 O O . ALA A 1 98 ? 13.258 -8.628 -17.163 1.00 97.69 98 ALA A O 1
ATOM 741 N N .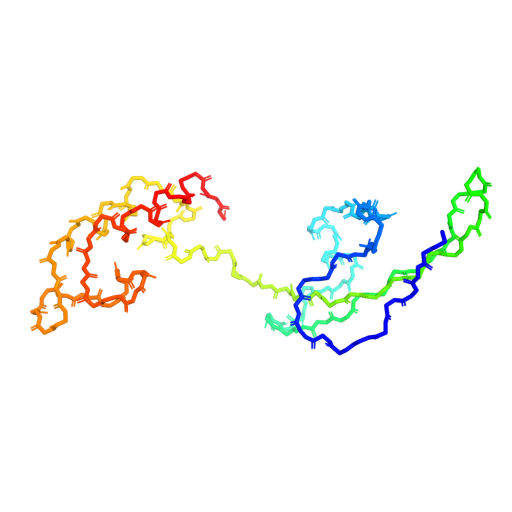 ARG A 1 99 ? 13.027 -8.157 -14.970 1.00 96.75 99 ARG A N 1
ATOM 742 C CA . ARG A 1 99 ? 14.094 -7.146 -14.841 1.00 96.75 99 ARG A CA 1
ATOM 743 C C . ARG A 1 99 ? 15.256 -7.601 -13.959 1.00 96.75 99 ARG A C 1
ATOM 745 O O . ARG A 1 99 ? 16.146 -6.808 -13.660 1.00 96.75 99 ARG A O 1
ATOM 752 N N . TRP A 1 100 ? 15.261 -8.881 -13.597 1.00 97.19 100 TRP A N 1
ATOM 753 C CA . TRP A 1 100 ? 16.290 -9.511 -12.781 1.00 97.19 100 TRP A CA 1
ATOM 754 C C . TRP A 1 100 ? 17.714 -9.176 -13.244 1.00 97.19 100 TRP A C 1
ATOM 756 O O . TRP A 1 100 ? 18.038 -9.295 -14.432 1.00 97.19 100 TRP A O 1
ATOM 766 N N . ASN A 1 101 ? 18.583 -8.871 -12.277 1.00 97.25 101 ASN A N 1
ATOM 767 C CA . ASN A 1 101 ? 20.007 -8.605 -12.461 1.00 97.25 101 ASN A CA 1
ATOM 768 C C . ASN A 1 101 ? 20.271 -7.401 -13.386 1.00 97.25 101 ASN A C 1
ATOM 770 O O . ASN A 1 101 ? 21.224 -7.405 -14.171 1.00 97.25 101 ASN A O 1
ATOM 774 N N . THR A 1 102 ? 19.412 -6.385 -13.317 1.00 98.62 102 THR A N 1
ATOM 775 C CA . THR A 1 102 ? 19.695 -5.050 -13.861 1.00 98.62 102 THR A CA 1
ATOM 776 C C . THR A 1 102 ? 20.055 -4.112 -12.715 1.00 98.62 102 THR A C 1
ATOM 778 O O . THR A 1 102 ? 19.640 -4.335 -11.587 1.00 98.62 102 THR A O 1
ATOM 781 N N . SER A 1 103 ? 20.865 -3.094 -12.990 1.00 98.38 103 SER A N 1
ATOM 782 C CA . SER A 1 103 ? 21.380 -2.155 -11.985 1.00 98.38 103 SER A CA 1
ATOM 783 C C . SER A 1 103 ? 21.408 -0.728 -12.521 1.00 98.38 103 SER A C 1
ATOM 785 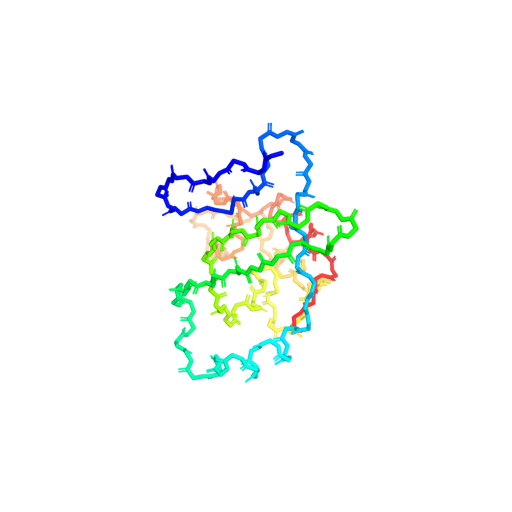O O . SER A 1 103 ? 21.325 -0.521 -13.739 1.00 98.38 103 SER A O 1
ATOM 787 N N . CYS A 1 104 ? 21.526 0.287 -11.658 1.00 97.81 104 CYS A N 1
ATOM 788 C CA . CYS A 1 104 ? 21.487 1.668 -12.142 1.00 97.81 104 CYS A CA 1
ATOM 789 C C . CYS A 1 104 ? 22.549 1.933 -13.218 1.00 97.81 104 CYS A C 1
ATOM 791 O O . CYS A 1 104 ? 23.750 1.732 -13.032 1.00 97.81 104 CYS A O 1
ATOM 793 N N . GLY A 1 105 ? 22.092 2.487 -14.337 1.00 96.88 105 GLY A N 1
ATOM 794 C CA . GLY A 1 105 ? 22.921 2.740 -15.513 1.00 96.88 105 GLY A CA 1
ATOM 795 C C . GLY A 1 105 ? 22.748 1.691 -16.608 1.00 96.88 105 GLY A C 1
ATOM 796 O O . GLY A 1 105 ? 23.069 1.989 -17.762 1.00 96.88 105 GLY A O 1
ATOM 797 N N . ASP A 1 106 ? 22.174 0.525 -16.300 1.00 98.12 106 ASP A N 1
ATOM 798 C CA . ASP A 1 106 ? 21.731 -0.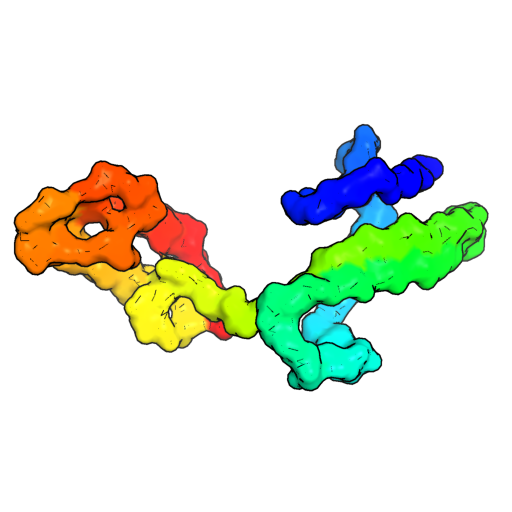415 -17.323 1.00 98.12 106 ASP A CA 1
ATOM 799 C C . ASP A 1 106 ? 20.516 0.153 -18.077 1.00 98.12 106 ASP A C 1
ATOM 801 O O . ASP A 1 106 ? 19.576 0.649 -17.456 1.00 98.12 106 ASP A O 1
ATOM 805 N N . PRO A 1 107 ? 20.462 0.056 -19.421 1.00 96.7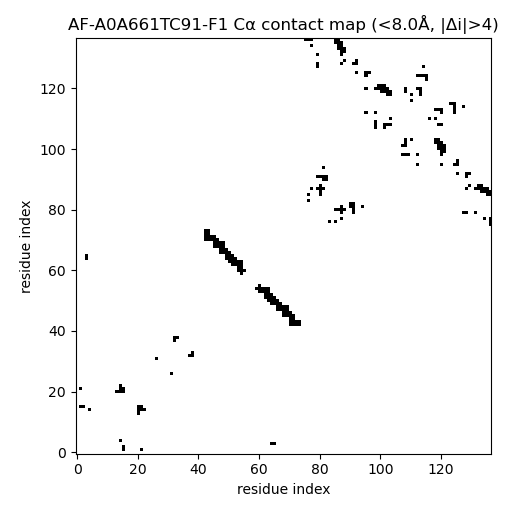5 107 PRO A N 1
ATOM 806 C CA . PRO A 1 107 ? 19.320 0.556 -20.196 1.00 96.75 107 PRO A CA 1
ATOM 807 C C . PRO A 1 107 ? 17.981 -0.118 -19.872 1.00 96.75 107 PRO A C 1
ATOM 809 O O . PRO A 1 107 ? 16.932 0.408 -20.234 1.00 96.75 107 PRO A O 1
ATOM 812 N N . SER A 1 108 ? 18.024 -1.305 -19.269 1.00 95.00 108 SER A N 1
ATOM 813 C CA . SER A 1 108 ? 16.859 -2.106 -18.885 1.00 95.00 108 SER A CA 1
ATOM 814 C C . SER A 1 108 ? 16.484 -1.976 -17.409 1.00 95.00 108 SER A C 1
ATOM 816 O O . SER A 1 108 ? 15.480 -2.561 -17.010 1.00 95.00 108 SER A O 1
ATOM 818 N N . TYR A 1 109 ? 17.266 -1.240 -16.616 1.00 97.81 109 TYR A N 1
ATOM 819 C CA . TYR A 1 109 ? 16.944 -0.971 -15.221 1.00 97.81 109 TYR A CA 1
ATOM 820 C C . TYR A 1 109 ? 15.737 -0.035 -15.126 1.00 97.81 109 TYR A C 1
ATOM 822 O O . TYR A 1 109 ? 15.679 0.988 -15.816 1.00 97.81 109 TYR A O 1
ATOM 830 N N . ASN A 1 110 ? 14.787 -0.380 -14.259 1.00 97.31 110 ASN A N 1
ATOM 831 C CA . ASN A 1 110 ? 13.686 0.498 -13.891 1.00 97.31 110 ASN A CA 1
ATOM 832 C C . ASN A 1 110 ? 13.580 0.569 -12.366 1.00 97.31 110 ASN A C 1
ATOM 834 O O . ASN A 1 110 ? 13.291 -0.442 -11.741 1.00 97.31 110 ASN A O 1
ATOM 838 N N . ALA A 1 111 ? 13.753 1.768 -11.806 1.00 96.31 111 ALA A N 1
ATOM 839 C CA . ALA A 1 111 ? 13.697 2.008 -10.366 1.00 96.31 111 ALA A CA 1
ATOM 840 C C . ALA A 1 111 ? 12.333 1.670 -9.739 1.00 96.31 111 ALA A C 1
ATOM 842 O O . ALA A 1 111 ? 12.270 1.454 -8.540 1.00 96.31 111 ALA A O 1
ATOM 843 N N . ASP A 1 112 ? 11.261 1.576 -10.532 1.00 95.12 112 ASP A N 1
ATOM 844 C CA . ASP A 1 112 ? 9.944 1.155 -10.028 1.00 95.12 112 ASP A CA 1
ATOM 845 C C . ASP A 1 112 ? 9.912 -0.323 -9.575 1.00 95.12 112 ASP A C 1
ATOM 847 O O . ASP A 1 112 ? 8.940 -0.756 -8.971 1.00 95.12 112 ASP A O 1
ATOM 851 N N . PHE A 1 113 ? 10.947 -1.108 -9.904 1.00 96.94 113 PHE A N 1
ATOM 852 C CA . PHE A 1 113 ? 11.071 -2.535 -9.574 1.00 96.94 113 PHE A CA 1
ATOM 853 C C . PHE A 1 113 ? 12.236 -2.829 -8.607 1.00 96.94 113 PHE A C 1
ATOM 855 O O . PHE A 1 113 ? 12.483 -3.999 -8.327 1.00 96.94 113 PHE A O 1
ATOM 862 N N . ASP A 1 114 ? 12.936 -1.784 -8.147 1.00 97.19 114 ASP A N 1
ATOM 863 C CA . ASP A 1 114 ? 13.953 -1.801 -7.080 1.00 97.19 114 ASP A CA 1
ATOM 864 C C . ASP A 1 114 ? 13.261 -1.320 -5.788 1.00 97.19 114 ASP A C 1
ATOM 866 O O . ASP A 1 114 ? 13.110 -0.118 -5.542 1.00 97.19 114 ASP A O 1
ATOM 870 N N . PHE A 1 115 ? 12.717 -2.266 -5.021 1.00 93.94 115 PHE A N 1
ATOM 871 C CA . PHE A 1 115 ? 11.856 -2.006 -3.866 1.00 93.94 115 PHE A CA 1
ATOM 872 C C . PHE A 1 115 ? 12.635 -1.704 -2.589 1.00 93.94 115 PHE A C 1
ATOM 874 O O . PHE A 1 115 ? 12.095 -1.026 -1.706 1.00 93.94 115 PHE A O 1
ATOM 881 N N . ASP A 1 116 ? 13.869 -2.195 -2.457 1.00 95.56 116 ASP A N 1
ATOM 882 C CA . ASP A 1 116 ? 14.731 -1.853 -1.321 1.00 95.56 116 ASP A CA 1
ATOM 883 C C . ASP A 1 116 ? 15.658 -0.651 -1.595 1.00 95.56 116 ASP A C 1
ATOM 885 O O . ASP A 1 116 ? 16.285 -0.125 -0.664 1.00 95.56 116 ASP A O 1
ATOM 889 N N . ALA A 1 117 ? 15.598 -0.120 -2.822 1.00 97.19 117 ALA A N 1
ATOM 890 C CA . ALA A 1 117 ? 16.280 1.070 -3.311 1.00 97.19 117 ALA A CA 1
ATOM 891 C C . ALA A 1 117 ? 17.811 0.953 -3.241 1.00 97.19 117 ALA A C 1
ATOM 893 O O . ALA A 1 117 ? 18.504 1.951 -2.971 1.00 97.19 117 ALA A O 1
ATOM 894 N N . ASP A 1 118 ? 18.342 -0.253 -3.444 1.00 97.38 118 ASP A N 1
ATOM 895 C CA . ASP A 1 118 ? 19.768 -0.546 -3.340 1.00 97.38 118 ASP A CA 1
ATOM 896 C C . ASP A 1 118 ? 20.534 -0.441 -4.669 1.00 97.38 118 ASP A C 1
ATOM 898 O O . ASP A 1 118 ? 21.771 -0.531 -4.668 1.00 97.38 118 ASP A O 1
ATOM 902 N N . CYS A 1 119 ? 19.829 -0.056 -5.744 1.00 97.81 119 CYS A N 1
ATOM 903 C CA . CYS A 1 119 ? 20.349 0.217 -7.080 1.00 97.81 119 CYS A CA 1
ATOM 904 C C . CYS A 1 119 ? 20.651 -1.041 -7.915 1.00 97.81 119 CYS A C 1
ATOM 906 O O . CYS A 1 119 ? 21.305 -0.933 -8.968 1.00 97.81 119 CYS A O 1
ATOM 908 N N . ASP A 1 120 ? 20.139 -2.203 -7.509 1.00 98.25 120 ASP A N 1
ATOM 909 C CA . ASP A 1 120 ? 19.947 -3.365 -8.366 1.00 98.25 120 ASP A CA 1
ATOM 910 C C . ASP A 1 120 ? 18.533 -3.970 -8.246 1.00 98.25 120 ASP A C 1
ATOM 912 O O . ASP A 1 120 ? 17.678 -3.438 -7.556 1.00 98.25 120 ASP A O 1
ATOM 916 N N . ILE A 1 121 ? 18.214 -4.938 -9.111 1.00 98.56 121 ILE A N 1
ATOM 917 C CA . ILE A 1 121 ? 16.948 -5.682 -9.063 1.00 98.56 121 ILE A CA 1
ATOM 918 C C . ILE A 1 121 ? 17.297 -7.152 -8.889 1.00 98.56 121 ILE A C 1
ATOM 920 O O . ILE A 1 121 ? 17.750 -7.805 -9.847 1.00 98.56 121 ILE A O 1
ATOM 924 N N . ASP A 1 122 ? 17.086 -7.684 -7.694 1.00 98.50 122 ASP A N 1
ATOM 925 C CA . ASP A 1 122 ? 17.551 -9.004 -7.296 1.00 98.50 122 ASP A CA 1
ATOM 926 C C . ASP A 1 122 ? 16.489 -9.837 -6.544 1.00 98.50 122 ASP A C 1
ATOM 928 O O . ASP A 1 122 ? 15.279 -9.746 -6.775 1.00 98.50 122 ASP A O 1
ATOM 932 N N . VAL A 1 123 ? 16.943 -10.802 -5.739 1.00 98.25 123 VAL A N 1
ATOM 933 C CA . VAL A 1 123 ? 16.052 -11.675 -4.972 1.00 98.25 123 VAL A CA 1
ATOM 934 C C . VAL A 1 123 ? 15.294 -10.925 -3.889 1.00 98.25 123 VAL A C 1
ATOM 936 O O . VAL A 1 123 ? 14.191 -11.348 -3.553 1.00 98.25 123 VAL A O 1
ATOM 939 N N . ILE A 1 124 ? 15.861 -9.864 -3.327 1.00 97.94 124 ILE A N 1
ATOM 940 C CA . ILE A 1 124 ? 15.255 -9.094 -2.252 1.00 97.94 124 ILE A CA 1
ATOM 941 C C . ILE A 1 124 ? 14.003 -8.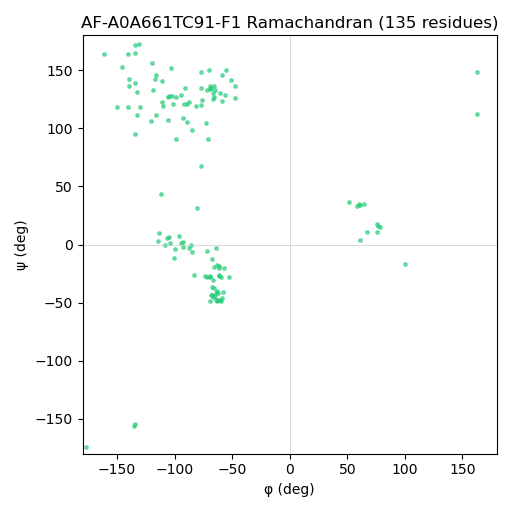390 -2.772 1.00 97.94 124 ILE A C 1
ATOM 943 O O . ILE A 1 124 ? 12.944 -8.573 -2.167 1.00 97.94 124 ILE A O 1
ATOM 947 N N . ASP A 1 125 ? 14.060 -7.766 -3.950 1.00 98.12 125 ASP A N 1
ATOM 948 C CA . ASP A 1 125 ? 12.898 -7.139 -4.601 1.00 98.12 125 ASP A CA 1
ATOM 949 C C . ASP A 1 125 ? 11.770 -8.135 -4.858 1.00 98.12 125 ASP A C 1
ATOM 951 O O . ASP A 1 125 ? 10.605 -7.906 -4.520 1.00 98.12 125 ASP A O 1
ATOM 955 N N . ILE A 1 126 ? 12.124 -9.308 -5.391 1.00 98.25 126 ILE A N 1
ATOM 956 C CA . ILE A 1 126 ? 11.163 -10.390 -5.626 1.00 98.25 126 ILE A CA 1
ATOM 957 C C . ILE A 1 126 ? 10.547 -10.864 -4.304 1.00 98.25 126 ILE A C 1
ATOM 959 O O . ILE A 1 126 ? 9.346 -11.140 -4.242 1.00 98.25 126 ILE A O 1
ATOM 963 N N . MET A 1 127 ? 11.347 -10.992 -3.242 1.00 96.69 127 MET A N 1
ATOM 964 C CA . MET A 1 127 ? 10.848 -11.425 -1.935 1.00 96.69 127 MET A CA 1
ATOM 965 C C . MET A 1 127 ? 9.954 -10.373 -1.272 1.00 96.69 127 MET A C 1
ATOM 967 O O . MET A 1 127 ? 9.077 -10.762 -0.502 1.00 96.69 127 MET A O 1
ATOM 971 N N . MET A 1 128 ? 10.123 -9.082 -1.571 1.00 97.00 128 MET A N 1
ATOM 972 C CA . MET A 1 128 ? 9.237 -8.024 -1.075 1.00 97.00 128 MET A CA 1
ATOM 973 C C . MET A 1 128 ? 7.835 -8.115 -1.688 1.00 97.00 128 MET A C 1
ATOM 975 O O . MET A 1 128 ? 6.863 -8.076 -0.932 1.00 97.00 128 MET A O 1
ATOM 979 N N . VAL A 1 129 ? 7.723 -8.359 -3.001 1.00 96.06 129 VAL A N 1
ATOM 980 C CA . VAL A 1 129 ? 6.428 -8.655 -3.651 1.00 96.06 129 VAL A CA 1
ATOM 981 C C . VAL A 1 129 ? 5.846 -9.964 -3.119 1.00 96.06 129 VAL A C 1
ATOM 983 O O . VAL A 1 129 ? 4.699 -10.016 -2.683 1.00 96.06 129 VAL A O 1
ATOM 986 N N . ALA A 1 130 ? 6.653 -11.029 -3.061 1.00 94.19 130 ALA A N 1
ATOM 987 C CA . ALA A 1 130 ? 6.192 -12.329 -2.576 1.00 94.19 130 ALA A CA 1
ATOM 988 C C . ALA A 1 130 ? 5.712 -12.295 -1.113 1.00 94.19 130 ALA A C 1
ATOM 990 O O . ALA A 1 130 ? 4.857 -13.094 -0.727 1.00 94.19 130 ALA A O 1
ATOM 991 N N . ALA A 1 131 ? 6.231 -11.379 -0.290 1.00 93.56 131 ALA A N 1
ATOM 992 C CA . ALA A 1 131 ? 5.765 -11.181 1.080 1.00 93.56 131 ALA A CA 1
ATOM 993 C C . ALA A 1 131 ? 4.322 -10.650 1.156 1.00 93.56 131 ALA A C 1
ATOM 995 O O . ALA A 1 131 ? 3.687 -10.817 2.197 1.00 93.56 131 ALA A O 1
ATOM 996 N N . GLN A 1 132 ? 3.806 -10.065 0.070 1.00 92.31 132 GLN A N 1
ATOM 997 C CA . GLN A 1 132 ? 2.423 -9.602 -0.051 1.00 92.31 132 GLN A CA 1
ATOM 998 C C . GLN A 1 132 ? 1.495 -10.609 -0.740 1.00 92.31 132 GLN A C 1
ATOM 1000 O O . GLN A 1 132 ? 0.343 -10.280 -0.998 1.00 92.31 132 GLN A O 1
ATOM 1005 N N . TRP A 1 133 ? 1.958 -11.832 -1.027 1.00 90.75 133 TRP A N 1
ATOM 1006 C CA . TRP A 1 133 ? 1.169 -12.837 -1.746 1.00 90.75 133 TRP A CA 1
ATOM 1007 C C . TRP A 1 133 ? -0.258 -12.990 -1.198 1.00 90.75 133 TRP A C 1
ATOM 1009 O O . TRP A 1 133 ? -0.458 -13.308 -0.019 1.00 90.75 133 TRP A O 1
ATOM 1019 N N . GLY A 1 134 ? -1.243 -12.870 -2.089 1.00 83.75 134 GLY A N 1
ATOM 1020 C CA . GLY A 1 134 ? -2.660 -12.998 -1.763 1.00 83.75 134 GLY A CA 1
ATOM 1021 C C . GLY A 1 134 ? -3.255 -11.779 -1.061 1.00 83.75 134 GLY A C 1
ATOM 1022 O O . GLY A 1 134 ? -4.329 -11.903 -0.465 1.00 83.75 134 GLY A O 1
ATOM 1023 N N . TRP A 1 135 ? -2.571 -10.632 -1.095 1.00 87.62 135 TRP A N 1
ATOM 1024 C CA . TRP A 1 135 ? -3.205 -9.339 -0.860 1.00 87.62 135 TRP A CA 1
ATOM 1025 C C . TRP A 1 135 ? -4.325 -9.113 -1.894 1.00 87.62 135 TRP A C 1
ATOM 1027 O O . TRP A 1 135 ? -4.235 -9.607 -3.014 1.00 87.62 135 TRP A O 1
ATOM 1037 N N . LEU A 1 136 ? -5.399 -8.431 -1.483 1.00 80.81 136 LEU A N 1
ATOM 1038 C CA . LEU A 1 136 ? -6.594 -8.145 -2.284 1.00 80.81 136 LEU A CA 1
ATOM 1039 C C . LEU A 1 136 ? -7.060 -6.708 -1.995 1.00 80.81 136 LEU A C 1
ATOM 1041 O O . LEU A 1 136 ? -7.139 -6.350 -0.812 1.00 80.81 136 LEU A O 1
ATOM 1045 N N . GLY A 1 137 ? -7.421 -5.954 -3.040 1.00 69.00 137 GLY A N 1
ATOM 1046 C CA . GLY A 1 137 ? -8.067 -4.627 -2.973 1.00 69.00 137 GLY A CA 1
ATOM 1047 C C . GLY A 1 137 ? -9.278 -4.489 -3.897 1.00 69.00 137 GLY A C 1
ATOM 1048 O O . GLY A 1 137 ? -10.076 -5.448 -4.016 1.00 69.00 137 GLY A O 1
#

Sequence (137 aa):
VATPFIGSAPGSHTLGSDGYTDLVLEYDLAEFITTLGLESMEHDEPFSVRVSGQMNKKYASAPILGQDFLAISDDESCPYDLDDDKDVDVVDIMLVAARWNTSCGDPSYNADFDFDADCDIDVIDIMMVAAQWGWLG

pLDDT: mean 76.14, std 19.63, range [39.28, 98.62]

Secondary structure (DSSP, 8-state):
-PPPP-----S---S-SSSS--------HHHHHHHHTGGGSPTT-EEEEEEEEE--GGGTTPEEEEEEEEE-------TT--SSSSB-SHHHHHHHHTTTT-BTT-TT--GGG-SS-SSB-SHHHHHHHHTTTT-B-

Radius of gyration: 21.46 Å; Cα contacts (8 Å, |Δi|>4): 150; chains: 1; bounding box: 46×30×57 Å

Nearest PDB structures (foldseek):
  4u3s-assembly1_B  TM=9.486E-01  e=2.704E-03  Acetivibrio cellulolyticus
  4wi0-assembly1_B  TM=9.412E-01  e=6.292E-03  Acetivibrio cellulolyticus
  4fl4-assembly4_L  TM=9.673E-01  e=3.407E-02  Acetivibrio thermocellus
  5g5d-assembly2_B  TM=9.899E-01  e=4.140E-02  Acetivibrio thermocellus ATCC 27405
  5k39-assembly1_B  TM=5.578E-01  e=4.261E-03  Acetivibrio thermocellus ATCC 27405

Mean predicted aligned error: 14.3 Å

Solvent-accessible surface area (backbone atoms only — not comparable to full-atom values): 8816 Å² total; per-residue (Å²): 131,89,76,81,87,85,80,87,84,89,70,95,76,78,70,51,97,81,81,49,85,78,74,86,86,88,74,58,67,69,59,50,36,60,74,71,60,48,86,80,56,68,67,66,48,74,43,77,51,74,49,74,52,64,40,59,74,92,64,74,46,46,74,44,79,49,74,50,78,46,58,55,62,83,71,63,65,53,95,49,33,72,80,75,79,46,43,22,58,70,67,30,40,48,60,41,58,75,38,54,79,27,31,80,88,43,95,74,43,56,73,92,48,26,74,82,68,77,53,45,22,55,70,67,34,39,47,58,38,56,74,44,59,72,43,75,91